Protein AF-A0A0Q1IMS5-F1 (afdb_monomer_lite)

Radius of gyration: 21.43 Å; chains: 1; bounding box: 58×24×72 Å

Structure (mmCIF, N/CA/C/O backbone):
data_AF-A0A0Q1IMS5-F1
#
_entry.id   AF-A0A0Q1IMS5-F1
#
loop_
_atom_site.group_PDB
_atom_site.id
_atom_site.type_symbol
_atom_site.label_atom_id
_atom_site.label_alt_id
_atom_site.label_comp_id
_atom_site.label_asym_id
_atom_site.label_entity_id
_atom_site.label_seq_id
_atom_site.pdbx_PDB_ins_code
_atom_site.Cartn_x
_atom_site.Cartn_y
_atom_site.Cartn_z
_atom_site.occupancy
_atom_site.B_iso_or_equiv
_atom_site.auth_seq_id
_atom_site.auth_comp_id
_atom_site.auth_asym_id
_atom_site.auth_atom_id
_atom_site.pdbx_PDB_model_num
ATOM 1 N N . MET A 1 1 ? -37.346 14.555 48.329 1.00 40.25 1 MET A N 1
ATOM 2 C CA . MET A 1 1 ? -37.707 13.920 47.044 1.00 40.25 1 MET A CA 1
ATOM 3 C C . MET A 1 1 ? -36.441 13.869 46.199 1.00 40.25 1 MET A C 1
ATOM 5 O O . MET A 1 1 ? -35.891 14.919 45.901 1.00 40.25 1 MET A O 1
ATOM 9 N N . LYS A 1 2 ? -35.877 12.675 45.985 1.00 36.56 2 LYS A N 1
ATOM 10 C CA . LYS A 1 2 ? -34.568 12.474 45.345 1.00 36.56 2 LYS A CA 1
ATOM 11 C C . LYS A 1 2 ? -34.795 12.420 43.833 1.00 36.56 2 LYS A C 1
ATOM 13 O O . LYS A 1 2 ? -35.493 11.527 43.368 1.00 36.56 2 LYS A O 1
ATOM 18 N N . ILE A 1 3 ? -34.308 13.422 43.106 1.00 45.47 3 ILE A N 1
ATOM 19 C CA . ILE A 1 3 ? -34.426 13.484 41.646 1.00 45.47 3 ILE A CA 1
ATOM 20 C C . ILE A 1 3 ? -33.353 12.550 41.092 1.00 45.47 3 ILE A C 1
ATOM 22 O O . ILE A 1 3 ? -32.158 12.821 41.211 1.00 45.47 3 ILE A O 1
ATOM 26 N N . ASN A 1 4 ? -33.787 11.400 40.588 1.00 46.88 4 ASN A N 1
ATOM 27 C CA . ASN A 1 4 ? -32.909 10.420 39.974 1.00 46.88 4 ASN A CA 1
ATOM 28 C C . ASN A 1 4 ? -32.562 10.945 38.582 1.00 46.88 4 ASN A C 1
ATOM 30 O O . ASN A 1 4 ? -33.422 11.044 37.711 1.00 46.88 4 ASN A O 1
ATOM 34 N N . ASN A 1 5 ? -31.303 11.335 38.401 1.00 52.16 5 ASN A N 1
ATOM 35 C CA . ASN A 1 5 ? -30.740 11.566 37.084 1.00 52.16 5 ASN A CA 1
ATOM 36 C C . ASN A 1 5 ? -30.631 10.201 36.409 1.00 52.16 5 ASN A C 1
ATOM 38 O O . ASN A 1 5 ? -29.618 9.514 36.566 1.00 52.16 5 ASN A O 1
ATOM 42 N N . ASP A 1 6 ? -31.682 9.809 35.691 1.00 43.00 6 ASP A N 1
ATOM 43 C CA . ASP A 1 6 ? -31.652 8.691 34.756 1.00 43.00 6 ASP A CA 1
ATOM 44 C C . ASP A 1 6 ? -30.751 9.095 33.591 1.00 43.00 6 ASP A C 1
ATOM 46 O O . ASP A 1 6 ? -31.170 9.551 32.527 1.00 43.00 6 ASP A O 1
ATOM 50 N N . LEU A 1 7 ? -29.454 8.989 33.878 1.00 43.41 7 LEU A N 1
ATOM 51 C CA . LEU A 1 7 ? -28.350 9.035 32.955 1.00 43.41 7 LEU A CA 1
ATOM 52 C C . LEU A 1 7 ? -28.701 8.059 31.839 1.00 43.41 7 LEU A C 1
ATOM 54 O O . LEU A 1 7 ? -28.613 6.840 32.010 1.00 43.41 7 LEU A O 1
ATOM 58 N N . SER A 1 8 ? -29.122 8.621 30.709 1.00 42.62 8 SER A N 1
ATOM 59 C CA . SER A 1 8 ? -29.252 7.958 29.423 1.00 42.62 8 SER A CA 1
ATOM 60 C C . SER A 1 8 ? -27.875 7.433 29.032 1.00 42.62 8 SER A C 1
ATOM 62 O O . SER A 1 8 ? -27.156 8.011 28.218 1.00 42.62 8 SER A O 1
ATOM 64 N N . THR A 1 9 ? -27.481 6.333 29.662 1.00 43.84 9 THR A N 1
ATOM 65 C CA . THR A 1 9 ? -26.375 5.487 29.261 1.00 43.84 9 THR A CA 1
ATOM 66 C C . THR A 1 9 ? -26.856 4.780 28.009 1.00 43.84 9 THR A C 1
ATOM 68 O O . THR A 1 9 ? -27.243 3.614 28.010 1.00 43.84 9 THR A O 1
ATOM 71 N N . SER A 1 10 ? -26.886 5.536 26.906 1.00 39.59 10 SER A N 1
ATOM 72 C CA . SER A 1 10 ? -26.914 4.964 25.575 1.00 39.59 10 SER A CA 1
ATOM 73 C C . SER A 1 10 ? -25.774 3.964 25.558 1.00 39.59 10 SER A C 1
ATOM 75 O O . SER A 1 10 ? -24.606 4.354 25.620 1.00 39.59 10 SER A O 1
ATOM 77 N N . SER A 1 11 ? -26.131 2.684 25.590 1.00 39.94 11 SER A N 1
ATOM 78 C CA . SER A 1 11 ? -25.214 1.571 25.463 1.00 39.94 11 SER A CA 1
ATOM 79 C C . SER A 1 11 ? -24.383 1.831 24.210 1.00 39.94 11 SER A C 1
ATOM 81 O O . SER A 1 11 ? -24.838 1.613 23.084 1.00 39.94 11 SER A O 1
ATOM 83 N N . PHE A 1 12 ? -23.186 2.394 24.395 1.00 45.81 12 PHE A N 1
ATOM 84 C CA . PHE A 1 12 ? -22.190 2.565 23.353 1.00 45.81 12 PHE A CA 1
ATOM 85 C C . PHE A 1 12 ? -21.660 1.163 23.077 1.00 45.81 12 PHE A C 1
ATOM 87 O O . PHE A 1 12 ? -20.580 0.765 23.503 1.00 45.81 12 PHE A O 1
ATOM 94 N N . LYS A 1 13 ? -22.476 0.364 22.387 1.00 48.41 13 LYS A N 1
ATOM 95 C CA . LYS A 1 13 ? -22.001 -0.828 21.704 1.00 48.41 13 LYS A CA 1
ATOM 96 C C . LYS A 1 13 ? -20.878 -0.323 20.799 1.00 48.41 13 LYS A C 1
ATOM 98 O O . LYS A 1 13 ? -21.154 0.601 20.028 1.00 48.41 13 LYS A O 1
ATOM 103 N N . PRO A 1 14 ? -19.638 -0.834 20.900 1.00 51.66 14 PRO A N 1
ATOM 104 C CA . PRO A 1 14 ? -18.557 -0.405 20.026 1.00 51.66 14 PRO A CA 1
ATOM 105 C C . PRO A 1 14 ? -18.973 -0.772 18.603 1.00 51.66 14 PRO A C 1
ATOM 107 O O . PRO A 1 14 ? -18.868 -1.920 18.176 1.00 51.66 14 PRO A O 1
ATOM 110 N N . ARG A 1 15 ? -19.582 0.185 17.899 1.00 59.62 15 ARG A N 1
ATOM 111 C CA . ARG A 1 15 ? -20.009 0.006 16.520 1.00 59.62 15 ARG A CA 1
ATOM 112 C C . ARG A 1 15 ? -18.719 -0.069 15.732 1.00 59.62 15 ARG A C 1
ATOM 114 O O . ARG A 1 15 ? -17.987 0.913 15.648 1.00 59.62 15 ARG A O 1
ATOM 121 N N . THR A 1 16 ? -18.427 -1.255 15.214 1.00 63.38 16 THR A N 1
ATOM 122 C CA . THR A 1 16 ? -17.362 -1.465 14.238 1.00 63.38 16 THR A CA 1
ATOM 123 C C . THR A 1 16 ? -17.444 -0.350 13.197 1.00 63.38 16 THR A C 1
ATOM 125 O O . THR A 1 16 ? -18.517 -0.167 12.612 1.00 63.38 16 THR A O 1
ATOM 128 N N . PRO A 1 17 ? -16.376 0.437 12.994 1.00 74.38 17 PRO A N 1
ATOM 129 C CA . PRO A 1 17 ? -16.430 1.612 12.140 1.00 74.38 17 PRO A CA 1
ATOM 130 C C . PRO A 1 17 ? -16.397 1.187 10.666 1.00 74.38 17 PRO A C 1
ATOM 132 O O . PRO A 1 17 ? -15.380 1.329 9.994 1.00 74.38 17 PRO A O 1
ATOM 135 N N . ILE A 1 18 ? -17.518 0.654 10.164 1.00 80.56 18 ILE A N 1
ATOM 136 C CA . ILE A 1 18 ? -17.684 0.148 8.789 1.00 80.56 18 ILE A CA 1
ATOM 137 C C . ILE A 1 18 ? -17.182 1.169 7.759 1.00 80.56 18 ILE A C 1
ATOM 139 O O . ILE A 1 18 ? -16.479 0.794 6.828 1.00 80.56 18 ILE A O 1
ATOM 143 N N . GLY A 1 19 ? -17.473 2.460 7.956 1.00 82.12 19 GLY A N 1
ATOM 144 C CA . GLY A 1 19 ? -17.007 3.518 7.055 1.00 82.12 19 GLY A CA 1
ATOM 145 C C . GLY A 1 19 ? -15.480 3.605 6.969 1.00 82.12 19 GLY A C 1
ATOM 146 O O . GLY A 1 19 ? -14.939 3.695 5.874 1.00 82.12 19 GLY A O 1
ATOM 147 N N . LEU A 1 20 ? -14.772 3.489 8.099 1.00 81.44 20 LEU A N 1
ATOM 148 C CA . LEU A 1 20 ? -13.304 3.481 8.107 1.00 81.44 20 LEU A CA 1
ATOM 149 C C . LEU A 1 20 ? -12.736 2.230 7.439 1.00 81.44 20 LEU A C 1
ATOM 151 O O . LEU A 1 20 ? -11.711 2.318 6.776 1.00 81.44 20 LEU A O 1
ATOM 155 N N . ILE A 1 21 ? -13.407 1.085 7.577 1.00 83.44 21 ILE A N 1
ATOM 156 C CA . ILE A 1 21 ? -13.010 -0.162 6.909 1.00 83.44 21 ILE A CA 1
ATOM 157 C C . ILE A 1 21 ? -13.129 -0.008 5.388 1.00 83.44 21 ILE A C 1
ATOM 159 O O . ILE A 1 21 ? -12.201 -0.355 4.662 1.00 83.44 21 ILE A O 1
ATOM 163 N N . ILE A 1 22 ? -14.245 0.547 4.908 1.00 85.94 22 ILE A N 1
ATOM 164 C CA . ILE A 1 22 ? -14.463 0.794 3.478 1.00 85.94 22 ILE A CA 1
ATOM 165 C C . ILE A 1 22 ? -13.425 1.791 2.954 1.00 85.94 22 ILE A C 1
ATOM 167 O O . IL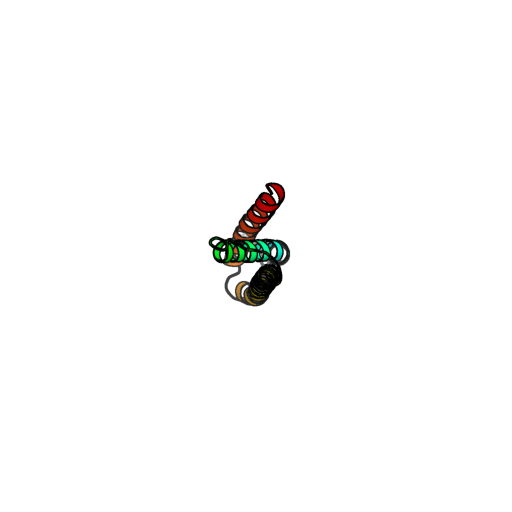E A 1 22 ? -12.763 1.500 1.961 1.00 85.94 22 ILE A O 1
ATOM 171 N N . CYS A 1 23 ? -13.215 2.920 3.640 1.00 84.88 23 CYS A N 1
ATOM 172 C CA . CYS A 1 23 ? -12.189 3.892 3.254 1.00 84.88 23 CYS A CA 1
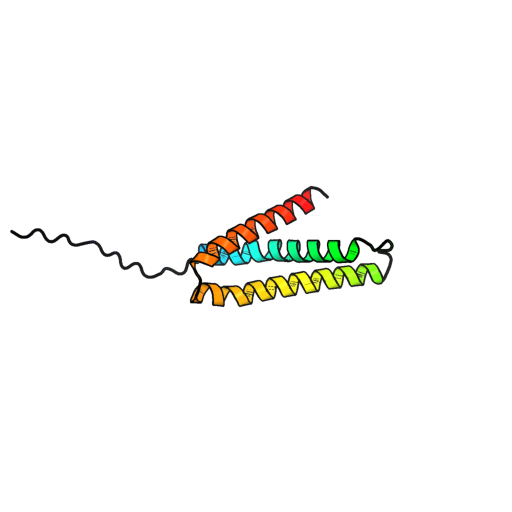ATOM 173 C C . CYS A 1 23 ? -10.789 3.272 3.235 1.00 84.88 23 CYS A C 1
ATOM 175 O O . CYS A 1 23 ? -10.030 3.522 2.307 1.00 84.88 23 CYS A O 1
ATOM 177 N N . TYR A 1 24 ? -10.454 2.435 4.218 1.00 86.62 24 TYR A N 1
ATOM 178 C CA . TYR A 1 24 ? -9.173 1.733 4.268 1.00 86.62 24 TYR A CA 1
ATOM 179 C C . TYR A 1 24 ? -8.977 0.815 3.056 1.00 86.62 24 TYR A C 1
ATOM 181 O O . TYR A 1 24 ? -7.910 0.827 2.452 1.00 86.62 24 TYR A O 1
ATOM 189 N N . LEU A 1 25 ? -10.005 0.057 2.667 1.00 85.94 25 LEU A N 1
ATOM 190 C CA . LEU A 1 25 ? -9.949 -0.844 1.512 1.00 85.94 25 LEU A CA 1
ATOM 191 C C . LEU A 1 25 ? -9.847 -0.086 0.185 1.00 85.94 25 LEU A C 1
ATOM 193 O O . LEU A 1 25 ? -9.027 -0.439 -0.662 1.00 85.94 25 LEU A O 1
ATOM 197 N N . VAL A 1 26 ? -10.665 0.958 0.020 1.00 87.88 26 VAL A N 1
ATOM 198 C CA . VAL A 1 26 ? -10.702 1.773 -1.201 1.00 87.88 26 VAL A CA 1
ATOM 199 C C . VAL A 1 26 ? -9.402 2.553 -1.372 1.00 87.88 26 VAL A C 1
ATOM 201 O O . VAL A 1 26 ? -8.878 2.594 -2.478 1.00 87.88 26 VAL A O 1
ATOM 204 N N . LEU A 1 27 ? -8.858 3.136 -0.298 1.00 87.19 27 LEU A N 1
ATOM 205 C CA . LEU A 1 27 ? -7.607 3.902 -0.340 1.00 87.19 27 LEU A CA 1
ATOM 206 C C . LEU A 1 27 ? -6.358 3.014 -0.313 1.00 87.19 27 LEU A C 1
ATOM 208 O O . LEU A 1 27 ? -5.312 3.423 -0.812 1.00 87.19 27 LEU A O 1
ATOM 212 N N . GLY A 1 28 ? -6.454 1.793 0.216 1.00 85.19 28 GLY A N 1
ATOM 213 C CA . GLY A 1 28 ? -5.350 0.834 0.224 1.00 85.19 28 GLY A CA 1
ATOM 214 C C . GLY A 1 28 ? -4.899 0.440 -1.183 1.00 85.19 28 GLY A C 1
ATOM 215 O O . GLY A 1 28 ? -3.707 0.243 -1.407 1.00 85.19 28 GLY A O 1
ATOM 216 N N . LEU A 1 29 ? -5.820 0.394 -2.154 1.00 85.88 29 LEU A N 1
ATOM 217 C CA . LEU A 1 29 ? -5.500 0.077 -3.548 1.00 85.88 29 LEU A CA 1
ATOM 218 C C . LEU A 1 29 ? -4.599 1.151 -4.206 1.00 85.88 29 LEU A C 1
ATOM 220 O O . LEU A 1 29 ? -3.469 0.814 -4.566 1.00 85.88 29 LEU A O 1
ATOM 224 N N . PRO A 1 30 ? -4.996 2.436 -4.317 1.00 84.69 30 PRO A N 1
ATOM 225 C CA . PRO A 1 30 ? -4.134 3.476 -4.879 1.00 84.69 30 PRO A CA 1
ATOM 226 C C . PRO A 1 30 ? -2.867 3.704 -4.045 1.00 84.69 30 PRO A C 1
ATOM 228 O O . PRO A 1 30 ? -1.812 3.967 -4.616 1.00 84.69 30 PRO A O 1
ATOM 231 N N . ALA A 1 31 ? -2.918 3.534 -2.718 1.00 87.25 31 ALA A N 1
ATOM 232 C CA . ALA A 1 31 ? -1.717 3.595 -1.885 1.00 87.25 31 ALA A CA 1
ATOM 233 C C . ALA A 1 31 ? -0.706 2.487 -2.242 1.00 87.25 31 ALA A C 1
ATOM 235 O O . ALA A 1 31 ? 0.486 2.761 -2.356 1.00 87.25 31 ALA A O 1
ATOM 236 N N . SER A 1 32 ? -1.164 1.250 -2.471 1.00 87.62 32 SER A N 1
ATOM 237 C CA . SER A 1 32 ? -0.299 0.120 -2.855 1.00 87.62 32 SER A CA 1
ATOM 238 C C . SER A 1 32 ? 0.338 0.293 -4.240 1.00 87.62 32 SER A C 1
ATOM 240 O O . SER A 1 32 ? 1.507 -0.042 -4.445 1.00 87.62 32 SER A O 1
ATOM 242 N N . LEU A 1 33 ? -0.398 0.889 -5.183 1.00 86.62 33 LEU A N 1
ATOM 243 C CA . LEU A 1 33 ? 0.126 1.268 -6.496 1.00 86.62 33 LEU A CA 1
ATOM 244 C C . LEU A 1 33 ? 1.176 2.376 -6.371 1.00 86.62 33 LEU A C 1
ATOM 246 O O . LEU A 1 33 ? 2.238 2.276 -6.981 1.00 86.62 33 LEU A O 1
ATOM 250 N N . GLY A 1 34 ? 0.930 3.378 -5.522 1.00 85.69 34 GLY A N 1
ATOM 251 C CA . GLY A 1 34 ? 1.899 4.433 -5.227 1.00 85.69 34 GLY A CA 1
ATOM 252 C C . GLY A 1 34 ? 3.203 3.885 -4.643 1.00 85.69 34 GLY A C 1
ATOM 253 O O . GLY A 1 34 ? 4.284 4.236 -5.108 1.00 85.69 34 GLY A O 1
ATOM 254 N N . ILE A 1 35 ? 3.117 2.965 -3.676 1.00 84.38 35 ILE A N 1
ATOM 255 C CA . ILE A 1 35 ? 4.296 2.320 -3.073 1.00 84.38 35 ILE A CA 1
ATOM 256 C C . ILE A 1 35 ? 5.056 1.492 -4.110 1.00 84.38 35 ILE A C 1
ATOM 258 O O . ILE A 1 35 ? 6.276 1.616 -4.216 1.00 84.38 35 ILE A O 1
ATOM 262 N N . GLY A 1 36 ? 4.349 0.676 -4.897 1.00 84.62 36 GLY A N 1
ATOM 263 C CA . GLY A 1 36 ? 4.974 -0.095 -5.970 1.00 84.62 36 GLY A CA 1
ATOM 264 C C . GLY A 1 36 ? 5.661 0.796 -7.001 1.00 84.62 36 GLY A C 1
ATOM 265 O O . GLY A 1 36 ? 6.768 0.481 -7.424 1.00 84.62 36 GLY A O 1
ATOM 266 N N . SER A 1 37 ? 5.055 1.936 -7.343 1.00 82.38 37 SER A N 1
ATOM 267 C CA . SER A 1 37 ? 5.596 2.907 -8.301 1.00 82.38 37 SER A CA 1
ATOM 268 C C . SER A 1 37 ? 6.870 3.557 -7.773 1.00 82.38 37 SER A C 1
ATOM 270 O O . SER A 1 37 ? 7.869 3.610 -8.483 1.00 82.38 37 SER A O 1
ATOM 272 N N . LEU A 1 38 ? 6.876 3.979 -6.505 1.00 84.19 38 LEU A N 1
ATOM 273 C CA . LEU A 1 38 ? 8.064 4.545 -5.862 1.00 84.19 38 LEU A CA 1
ATOM 274 C C . LEU A 1 38 ? 9.214 3.537 -5.802 1.00 84.19 38 LEU A C 1
ATOM 276 O O . LEU A 1 38 ? 10.354 3.881 -6.107 1.00 84.19 38 LEU A O 1
ATOM 280 N N . ILE A 1 39 ? 8.919 2.287 -5.437 1.00 83.69 39 ILE A N 1
ATOM 281 C CA . ILE A 1 39 ? 9.918 1.214 -5.391 1.00 83.69 39 ILE A CA 1
ATOM 282 C C . ILE A 1 39 ? 10.444 0.911 -6.795 1.00 83.69 39 ILE A C 1
ATOM 284 O O . ILE A 1 39 ? 11.654 0.785 -6.970 1.00 83.69 39 ILE A O 1
ATOM 288 N N . ALA A 1 40 ? 9.561 0.835 -7.793 1.00 83.19 40 ALA A N 1
ATOM 289 C CA . ALA A 1 40 ? 9.960 0.656 -9.181 1.00 83.19 40 ALA A CA 1
ATOM 290 C C . ALA A 1 40 ? 10.894 1.791 -9.616 1.00 83.19 40 ALA A C 1
ATOM 292 O O . ALA A 1 40 ? 12.011 1.499 -10.022 1.00 83.19 40 ALA A O 1
ATOM 293 N N . GLN A 1 41 ? 10.507 3.055 -9.405 1.00 80.12 41 GLN A N 1
ATOM 294 C CA . GLN A 1 41 ? 11.327 4.230 -9.718 1.00 80.12 41 GLN A CA 1
ATOM 295 C C . GLN A 1 41 ? 12.710 4.176 -9.062 1.00 80.12 41 GLN A C 1
ATOM 297 O O . GLN A 1 41 ? 13.708 4.374 -9.751 1.00 80.12 41 GLN A O 1
ATOM 302 N N . LEU A 1 42 ? 12.781 3.856 -7.764 1.00 82.94 42 LEU A N 1
ATOM 303 C CA . LEU A 1 42 ? 14.041 3.708 -7.025 1.00 82.94 42 LEU A CA 1
ATOM 304 C C . LEU A 1 42 ? 14.957 2.649 -7.644 1.00 82.94 42 LEU A C 1
ATOM 306 O O . LEU A 1 42 ? 16.160 2.869 -7.767 1.00 82.94 42 LEU A O 1
ATOM 310 N N . LEU A 1 43 ? 14.395 1.510 -8.046 1.00 81.19 43 LEU A N 1
ATOM 311 C CA . LEU A 1 43 ? 15.157 0.422 -8.656 1.00 81.19 43 LEU A CA 1
ATOM 312 C C . LEU A 1 43 ? 15.577 0.748 -10.097 1.00 81.19 43 LEU A C 1
ATOM 314 O O . LEU A 1 43 ? 16.643 0.327 -10.544 1.00 81.19 43 LEU A O 1
ATOM 318 N N . THR A 1 44 ? 14.762 1.522 -10.812 1.00 78.69 44 THR A N 1
ATOM 319 C CA . THR A 1 44 ? 14.986 1.903 -12.211 1.00 78.69 44 THR A CA 1
ATOM 320 C C . THR A 1 44 ? 15.815 3.171 -12.398 1.00 78.69 44 THR A C 1
ATOM 322 O O . THR A 1 44 ? 16.243 3.444 -13.515 1.00 78.69 44 THR A O 1
ATOM 325 N N . PHE A 1 45 ? 16.076 3.933 -11.331 1.00 78.88 45 PHE A N 1
ATOM 326 C CA . PHE A 1 45 ? 16.686 5.268 -11.394 1.00 78.88 45 PHE A CA 1
ATOM 327 C C . PHE A 1 45 ? 18.045 5.301 -12.110 1.00 78.88 45 PHE A C 1
ATOM 329 O O . PHE A 1 45 ? 18.380 6.285 -12.760 1.00 78.88 45 PHE A O 1
ATOM 336 N N . ASN A 1 46 ? 18.825 4.220 -12.010 1.00 77.25 46 ASN A N 1
ATOM 337 C CA . ASN A 1 46 ? 20.166 4.124 -12.594 1.00 77.25 46 ASN A CA 1
ATOM 338 C C . ASN A 1 46 ? 20.227 3.237 -13.852 1.00 77.25 46 ASN A C 1
ATOM 340 O O . ASN A 1 46 ? 21.305 2.810 -14.266 1.00 77.25 46 ASN A O 1
ATOM 344 N N . ILE A 1 47 ? 19.077 2.895 -14.435 1.00 76.88 47 ILE A N 1
ATOM 345 C CA . ILE A 1 47 ? 18.993 2.003 -15.592 1.00 76.88 47 ILE A CA 1
ATOM 346 C C . ILE A 1 47 ? 18.772 2.849 -16.840 1.00 76.88 47 ILE A C 1
ATOM 348 O O . ILE A 1 47 ? 17.769 3.539 -16.969 1.00 76.88 47 ILE A O 1
ATOM 352 N N . SER A 1 48 ? 19.718 2.786 -17.773 1.00 70.81 48 SER A N 1
ATOM 353 C CA . SER A 1 48 ? 19.687 3.570 -19.011 1.00 70.81 48 SER A CA 1
ATOM 354 C C . SER A 1 48 ? 18.953 2.887 -20.170 1.00 70.81 48 SER A C 1
ATOM 356 O O . SER A 1 48 ? 18.659 3.547 -21.159 1.00 70.81 48 SER A O 1
ATOM 358 N N . ASN A 1 49 ? 18.639 1.588 -20.063 1.00 70.62 49 ASN A N 1
ATOM 359 C CA . ASN A 1 49 ? 18.028 0.802 -21.140 1.00 70.62 49 ASN A CA 1
ATOM 360 C C . ASN A 1 49 ? 16.786 0.040 -20.649 1.00 70.62 49 ASN A C 1
ATOM 362 O O . ASN A 1 49 ? 16.897 -1.020 -20.028 1.00 70.62 49 ASN A O 1
ATOM 366 N N . PHE A 1 50 ? 15.605 0.567 -20.981 1.00 69.69 50 PHE A N 1
ATOM 367 C CA . PHE A 1 50 ? 14.297 -0.078 -20.781 1.00 69.69 50 PHE A CA 1
ATOM 368 C C . PHE A 1 50 ? 13.798 -0.801 -22.039 1.00 69.69 50 PHE A C 1
ATOM 370 O O . PHE A 1 50 ? 12.596 -0.933 -22.255 1.00 69.69 50 PHE A O 1
ATOM 377 N N . GLU A 1 51 ? 14.707 -1.260 -22.897 1.00 77.75 51 GLU A N 1
ATOM 378 C CA . GLU A 1 51 ? 14.342 -1.898 -24.159 1.00 77.75 51 GLU A CA 1
ATOM 379 C C . GLU A 1 51 ? 14.214 -3.422 -24.033 1.00 77.75 51 GLU A C 1
ATOM 381 O O . GLU A 1 51 ? 15.006 -4.104 -23.379 1.00 77.75 51 GLU A O 1
ATOM 386 N N . GLY A 1 52 ? 13.204 -3.977 -24.704 1.00 75.25 52 GLY A N 1
ATOM 387 C CA . GLY A 1 52 ? 13.001 -5.421 -24.797 1.00 75.25 52 GLY A CA 1
ATOM 388 C C . GLY A 1 52 ? 12.659 -6.085 -23.459 1.00 75.25 52 GLY A C 1
ATOM 389 O O . GLY A 1 52 ? 11.925 -5.544 -22.634 1.00 75.25 52 GLY A O 1
ATOM 390 N N . GLY A 1 53 ? 13.156 -7.308 -23.251 1.00 75.56 53 GLY A N 1
ATOM 391 C CA . GLY A 1 53 ? 12.786 -8.155 -22.110 1.00 75.56 53 GLY A CA 1
ATOM 392 C C . GLY A 1 53 ? 13.107 -7.570 -20.727 1.00 75.56 53 GLY A C 1
ATOM 393 O O . GLY A 1 53 ? 12.424 -7.910 -19.761 1.00 75.56 53 GLY A O 1
ATOM 394 N N . SER A 1 54 ? 14.093 -6.669 -20.617 1.00 73.62 54 SER A N 1
ATOM 395 C CA . SER A 1 54 ? 14.446 -6.036 -19.338 1.00 73.62 54 SER A CA 1
ATOM 396 C C . SER A 1 54 ? 13.351 -5.080 -18.860 1.00 73.62 54 SER A C 1
ATOM 398 O O . SER A 1 54 ? 13.003 -5.099 -17.681 1.00 73.62 54 SER A O 1
ATOM 400 N N . GLY A 1 55 ? 12.743 -4.309 -19.769 1.00 77.69 55 GLY A N 1
ATOM 401 C CA . GLY A 1 55 ? 11.634 -3.409 -19.449 1.00 77.69 55 GLY A CA 1
ATOM 402 C C . GLY A 1 55 ? 10.411 -4.167 -18.934 1.00 77.69 55 GLY A C 1
ATOM 403 O O . GLY A 1 55 ? 9.829 -3.798 -17.913 1.00 77.69 55 GLY A O 1
ATOM 404 N N . TYR A 1 56 ? 10.079 -5.299 -19.565 1.00 78.94 56 TYR A N 1
ATOM 405 C CA . TYR A 1 56 ? 8.992 -6.163 -19.100 1.00 78.94 56 TYR A CA 1
ATOM 406 C C . TYR A 1 56 ? 9.262 -6.748 -17.710 1.00 78.94 56 TYR A C 1
ATOM 408 O O . TYR A 1 56 ? 8.345 -6.799 -16.892 1.00 78.94 56 TYR A O 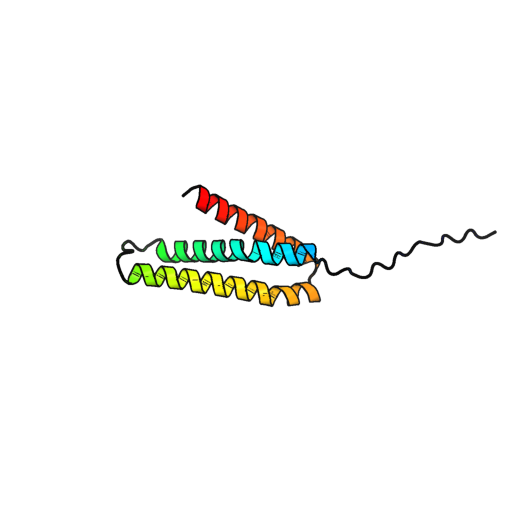1
ATOM 416 N N . ALA A 1 57 ? 10.502 -7.139 -17.399 1.00 82.69 57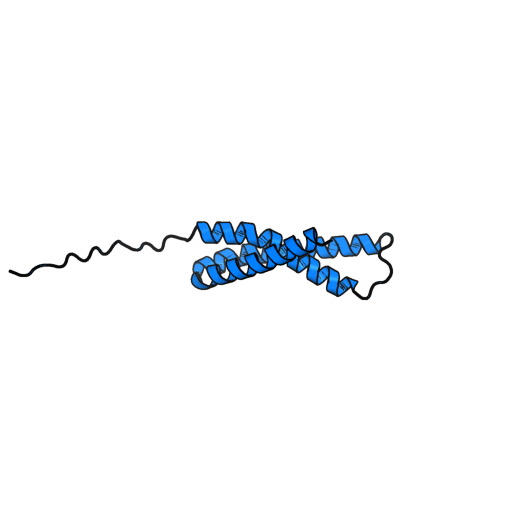 ALA A N 1
ATOM 417 C CA . ALA A 1 57 ? 10.855 -7.642 -16.070 1.00 82.69 57 ALA A CA 1
ATOM 418 C C . ALA A 1 57 ? 10.601 -6.602 -14.960 1.00 82.69 57 ALA A C 1
ATOM 420 O O . ALA A 1 57 ? 10.091 -6.951 -13.895 1.00 82.69 57 ALA A O 1
ATOM 421 N N . TRP A 1 58 ? 10.869 -5.319 -15.220 1.00 80.81 58 TRP A N 1
ATOM 422 C CA . TRP A 1 58 ? 10.592 -4.239 -14.267 1.00 80.81 58 TRP A CA 1
ATOM 423 C C . TRP A 1 58 ? 9.100 -4.003 -14.037 1.00 80.81 58 TRP A C 1
ATOM 425 O O . TRP A 1 58 ? 8.677 -3.786 -12.900 1.00 80.81 58 TRP A O 1
ATOM 435 N N . ILE A 1 59 ? 8.287 -4.131 -15.086 1.00 81.75 59 ILE 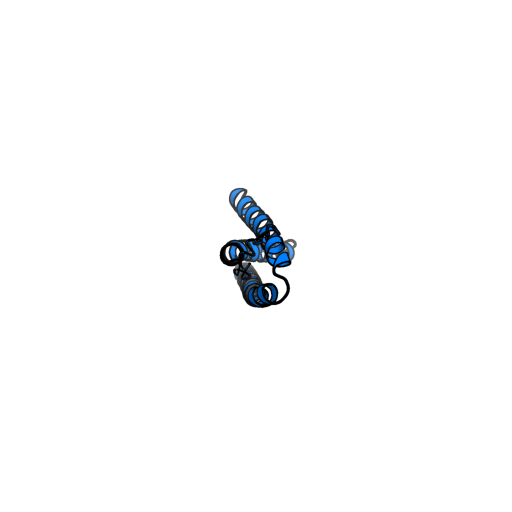A N 1
ATOM 436 C CA . ILE A 1 59 ? 6.824 -4.078 -14.975 1.00 81.75 59 ILE A CA 1
ATOM 437 C C . ILE A 1 59 ? 6.308 -5.231 -14.101 1.00 81.75 59 ILE A C 1
ATOM 439 O O . ILE A 1 59 ? 5.450 -5.022 -13.243 1.00 81.75 59 ILE A O 1
ATOM 443 N N . TRP A 1 60 ? 6.864 -6.437 -14.247 1.00 84.12 60 TRP A N 1
ATOM 444 C CA . TRP A 1 60 ? 6.518 -7.571 -13.382 1.00 84.12 60 TRP A CA 1
ATOM 445 C C . TRP A 1 60 ? 6.874 -7.323 -11.916 1.00 84.12 60 TRP A C 1
ATOM 447 O O . TRP A 1 60 ? 6.069 -7.624 -11.034 1.00 84.12 60 TRP A O 1
ATOM 457 N N . ILE A 1 61 ? 8.041 -6.733 -11.645 1.00 84.12 61 ILE A N 1
ATOM 458 C CA . ILE A 1 61 ? 8.445 -6.360 -10.284 1.00 84.12 61 ILE A CA 1
ATOM 459 C C . ILE A 1 61 ? 7.447 -5.362 -9.688 1.00 84.12 61 ILE A C 1
ATOM 461 O O . ILE A 1 61 ? 6.990 -5.568 -8.565 1.00 84.12 61 ILE A O 1
ATOM 465 N N . PHE A 1 62 ? 7.040 -4.338 -10.445 1.00 84.31 62 PHE A N 1
ATOM 466 C CA . PHE A 1 62 ? 6.007 -3.392 -10.015 1.00 84.31 62 PHE A CA 1
ATOM 467 C C . PHE A 1 62 ? 4.693 -4.103 -9.648 1.00 84.31 62 PHE A C 1
ATOM 469 O O . PHE A 1 62 ? 4.179 -3.915 -8.544 1.00 84.31 62 PHE A O 1
ATOM 476 N N . ILE A 1 63 ? 4.187 -4.975 -10.529 1.00 86.31 63 ILE A N 1
ATOM 477 C CA . ILE A 1 63 ? 2.935 -5.717 -10.306 1.00 86.31 63 ILE A CA 1
ATOM 478 C C . ILE A 1 63 ? 3.018 -6.564 -9.031 1.00 86.31 63 ILE A C 1
ATOM 480 O O . ILE A 1 63 ? 2.083 -6.560 -8.225 1.00 86.31 63 ILE A O 1
ATOM 484 N N . ILE A 1 64 ? 4.132 -7.272 -8.824 1.00 88.69 64 ILE A N 1
ATOM 485 C CA . ILE A 1 64 ? 4.336 -8.120 -7.645 1.00 88.69 64 ILE A CA 1
ATOM 486 C C . ILE A 1 64 ? 4.390 -7.263 -6.380 1.00 88.69 64 ILE A C 1
ATOM 488 O O . ILE A 1 64 ? 3.683 -7.557 -5.419 1.00 88.69 64 ILE A O 1
ATOM 492 N N . VAL A 1 65 ? 5.180 -6.187 -6.373 1.00 87.25 65 VAL A N 1
ATOM 493 C CA . VAL A 1 65 ? 5.343 -5.323 -5.196 1.00 87.25 65 VAL A CA 1
ATOM 494 C C . VAL A 1 65 ? 4.020 -4.664 -4.809 1.00 87.25 65 VAL A C 1
ATOM 496 O O . VAL A 1 65 ? 3.649 -4.711 -3.633 1.00 87.25 65 VAL A O 1
ATOM 499 N N . SER A 1 66 ? 3.273 -4.114 -5.771 1.00 86.75 66 SER A N 1
ATOM 500 C CA . SER A 1 66 ? 1.941 -3.545 -5.524 1.00 86.75 66 SER A CA 1
ATOM 501 C C . SER A 1 66 ? 0.949 -4.594 -5.020 1.00 86.75 66 SER A C 1
ATOM 503 O O . SER A 1 66 ? 0.228 -4.353 -4.052 1.00 86.75 66 SER A O 1
ATOM 505 N N . SER A 1 67 ? 0.947 -5.792 -5.610 1.00 86.81 67 SER A N 1
ATOM 506 C CA . SER A 1 67 ? 0.055 -6.876 -5.176 1.00 86.81 67 SER A CA 1
ATOM 507 C C . SER A 1 67 ? 0.374 -7.347 -3.755 1.00 86.81 67 SER A C 1
ATOM 509 O O . SER A 1 67 ? -0.531 -7.518 -2.939 1.00 86.81 67 SER A O 1
ATOM 511 N N . VAL A 1 68 ? 1.658 -7.521 -3.426 1.00 89.88 68 VAL A N 1
ATOM 512 C CA . VAL A 1 68 ? 2.110 -7.948 -2.093 1.00 89.88 68 VAL A CA 1
ATOM 513 C C . VAL A 1 68 ? 1.809 -6.880 -1.042 1.00 89.88 68 VAL A C 1
ATOM 515 O O . VAL A 1 68 ? 1.351 -7.216 0.051 1.00 89.88 68 VAL A O 1
ATOM 518 N N . THR A 1 69 ? 2.001 -5.595 -1.355 1.00 88.00 69 THR A N 1
ATOM 519 C CA . THR A 1 69 ? 1.654 -4.504 -0.425 1.00 88.00 69 THR A CA 1
ATOM 520 C C . THR A 1 69 ? 0.150 -4.400 -0.191 1.00 88.00 69 THR A C 1
ATOM 522 O O . THR A 1 69 ? -0.268 -4.210 0.954 1.00 88.00 69 THR A O 1
ATOM 525 N N . TYR A 1 70 ? -0.677 -4.604 -1.219 1.00 88.25 70 TYR A N 1
ATOM 526 C CA . TYR A 1 70 ? -2.129 -4.670 -1.045 1.00 88.25 70 TYR A CA 1
ATOM 527 C C . TYR A 1 70 ? -2.564 -5.891 -0.216 1.00 88.25 70 TYR A C 1
ATOM 529 O O . TYR A 1 70 ? -3.382 -5.768 0.695 1.00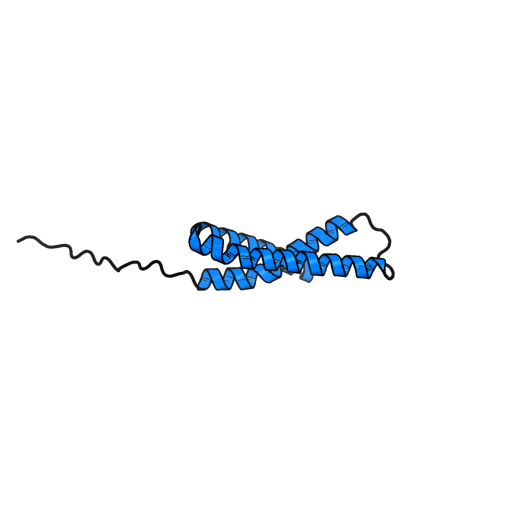 88.25 70 TYR A O 1
ATOM 537 N N . LEU A 1 71 ? -1.969 -7.065 -0.448 1.00 89.19 71 LEU A N 1
ATOM 538 C CA . LEU A 1 71 ? -2.213 -8.259 0.370 1.00 89.19 71 LEU A CA 1
ATOM 539 C C . LEU A 1 71 ? -1.836 -8.040 1.839 1.00 89.19 71 LEU A C 1
ATOM 541 O O . LEU A 1 71 ? -2.612 -8.381 2.733 1.00 89.19 71 LEU A O 1
ATOM 545 N N . ALA A 1 72 ? -0.679 -7.428 2.101 1.00 87.38 72 ALA A N 1
ATOM 546 C CA . ALA A 1 72 ? -0.269 -7.068 3.454 1.00 87.38 72 ALA A CA 1
ATOM 547 C C . ALA A 1 72 ? -1.299 -6.136 4.110 1.00 87.38 72 ALA A C 1
ATOM 549 O O . ALA A 1 72 ? -1.690 -6.356 5.255 1.00 87.38 72 ALA A O 1
ATOM 550 N N . CYS A 1 73 ? -1.803 -5.151 3.364 1.00 87.06 73 CYS A N 1
ATOM 551 C CA . CYS A 1 73 ? -2.852 -4.237 3.801 1.00 87.06 73 CYS A CA 1
ATOM 552 C C . CYS A 1 73 ? -4.144 -4.980 4.207 1.00 87.06 73 CYS A C 1
ATOM 554 O O . CYS A 1 73 ? -4.688 -4.735 5.287 1.00 87.06 73 CYS A O 1
ATOM 556 N N . LEU A 1 74 ? -4.582 -5.968 3.420 1.00 87.06 74 LEU A N 1
ATOM 557 C CA . LEU A 1 74 ? -5.744 -6.806 3.748 1.00 87.06 74 LEU A CA 1
ATOM 558 C C . LEU A 1 74 ? -5.541 -7.659 5.009 1.00 87.06 74 LEU A C 1
ATOM 560 O O . LEU A 1 74 ? -6.473 -7.804 5.799 1.00 87.06 74 LEU A O 1
ATOM 564 N N . ILE A 1 75 ? -4.342 -8.209 5.223 1.00 88.12 75 ILE A N 1
ATOM 565 C CA . ILE A 1 75 ? -4.019 -9.030 6.407 1.00 88.12 75 ILE A CA 1
ATOM 566 C C . ILE A 1 75 ? -3.903 -8.164 7.669 1.00 88.12 75 ILE A C 1
ATOM 568 O O . ILE A 1 75 ? -4.285 -8.580 8.764 1.00 88.12 75 ILE A O 1
ATOM 572 N N . ILE A 1 76 ? -3.393 -6.943 7.525 1.00 86.44 76 ILE A N 1
ATOM 573 C CA . ILE A 1 76 ? -3.203 -5.980 8.613 1.00 86.44 76 ILE A CA 1
ATOM 574 C C . ILE A 1 76 ? -4.549 -5.432 9.116 1.00 86.44 76 ILE A C 1
ATOM 576 O O . ILE A 1 76 ? -4.713 -5.197 10.316 1.00 86.44 76 ILE A O 1
ATOM 580 N N . LEU A 1 77 ? -5.545 -5.300 8.238 1.00 85.00 77 LEU A N 1
ATOM 581 C CA . LEU A 1 77 ? -6.887 -4.813 8.567 1.00 85.00 77 LEU A CA 1
ATOM 582 C C . LEU A 1 77 ? -7.566 -5.540 9.756 1.00 85.00 77 LEU A C 1
ATOM 584 O O . LEU A 1 77 ? -7.938 -4.862 10.721 1.00 85.00 77 LEU A O 1
ATOM 588 N N . PRO A 1 78 ? -7.721 -6.883 9.776 1.00 82.19 78 PRO A N 1
ATOM 589 C CA . PRO A 1 78 ? -8.322 -7.589 10.911 1.00 82.19 78 PRO A CA 1
ATOM 590 C C . PRO A 1 78 ? -7.493 -7.474 12.199 1.00 82.19 78 PRO A C 1
ATOM 592 O O . PRO A 1 78 ? -8.057 -7.520 13.294 1.00 82.19 78 PRO A O 1
ATOM 595 N N . ILE A 1 79 ? -6.172 -7.298 12.094 1.00 83.38 79 ILE A N 1
ATOM 596 C CA . ILE A 1 79 ? -5.281 -7.100 13.247 1.00 83.38 79 ILE A CA 1
ATOM 597 C C . ILE A 1 79 ? -5.531 -5.718 13.869 1.00 83.38 79 ILE A C 1
ATOM 599 O O . ILE A 1 79 ? -5.694 -5.611 15.089 1.00 83.38 79 ILE A O 1
ATOM 603 N N . LEU A 1 80 ? -5.639 -4.670 13.043 1.00 81.44 80 LEU A N 1
ATOM 604 C CA . LEU A 1 80 ? -5.977 -3.321 13.506 1.00 81.44 80 LEU A CA 1
ATOM 605 C C . LEU A 1 80 ? -7.372 -3.250 14.118 1.00 81.44 80 LEU A C 1
ATOM 607 O O . LEU A 1 80 ? -7.539 -2.641 15.173 1.00 81.44 80 LEU A O 1
ATOM 611 N N . LEU A 1 81 ? -8.356 -3.907 13.505 1.00 80.06 81 LEU A N 1
ATOM 612 C CA . LEU A 1 81 ? -9.726 -3.956 14.021 1.00 80.06 81 LEU A CA 1
ATOM 613 C C . LEU A 1 81 ? -9.810 -4.600 15.410 1.00 80.06 81 LEU A C 1
ATOM 615 O O . LEU A 1 81 ? -10.618 -4.166 16.227 1.00 80.06 81 LEU A O 1
ATOM 619 N N . LYS A 1 82 ? -8.974 -5.607 15.693 1.00 74.69 82 LYS A N 1
ATOM 620 C CA . LYS A 1 82 ? -8.969 -6.303 16.988 1.00 74.69 82 LYS A CA 1
ATOM 621 C C . LYS A 1 82 ? -8.249 -5.541 18.099 1.00 74.69 82 LYS A C 1
ATOM 623 O O . LYS A 1 82 ? -8.653 -5.662 19.250 1.00 74.69 82 LYS A O 1
ATOM 628 N N . LYS A 1 83 ? -7.164 -4.823 17.786 1.00 72.94 83 LYS A N 1
ATOM 629 C CA . LYS A 1 83 ? -6.225 -4.333 18.813 1.00 72.94 83 LYS A CA 1
ATOM 630 C C . LYS A 1 83 ? -5.940 -2.829 18.765 1.00 72.94 83 LYS A C 1
ATOM 632 O O . LYS A 1 83 ? -5.566 -2.267 19.788 1.00 72.94 83 LYS A O 1
ATOM 637 N N . TYR A 1 84 ? -6.145 -2.165 17.625 1.00 75.00 84 TYR A N 1
ATOM 638 C CA . TYR A 1 84 ? -5.709 -0.781 17.396 1.00 75.00 84 TYR A CA 1
ATOM 639 C C . TYR A 1 84 ? -6.710 0.023 16.550 1.00 75.00 84 TYR A C 1
ATOM 641 O O . TYR A 1 84 ? -6.359 0.594 15.519 1.00 75.00 84 TYR A O 1
ATOM 649 N N . VAL A 1 85 ? -7.967 0.113 16.998 1.00 70.31 85 VAL A N 1
ATOM 650 C CA . VAL A 1 85 ? -9.032 0.836 16.270 1.00 70.31 85 VAL A CA 1
ATOM 651 C C . VAL A 1 85 ? -8.681 2.315 16.036 1.00 70.31 85 VAL A C 1
ATOM 653 O O . VAL A 1 85 ? -9.001 2.858 14.983 1.00 70.31 85 VAL A O 1
ATOM 656 N N . GLN A 1 86 ? -7.960 2.959 16.961 1.00 74.06 86 GLN A N 1
ATOM 657 C CA . GLN A 1 86 ? -7.483 4.339 16.786 1.00 74.06 86 GLN A CA 1
ATOM 658 C C . GLN A 1 86 ? -6.440 4.472 15.664 1.00 74.06 86 GLN A C 1
ATOM 660 O O . GLN A 1 86 ? -6.459 5.453 14.925 1.00 74.06 86 GLN A O 1
ATOM 665 N N . ALA A 1 87 ? -5.578 3.466 15.475 1.00 78.62 87 ALA A N 1
ATOM 666 C CA . ALA A 1 87 ? -4.571 3.476 14.411 1.00 78.62 87 ALA A CA 1
ATOM 667 C C . ALA A 1 87 ? -5.187 3.310 13.012 1.00 78.62 87 ALA A C 1
ATOM 669 O O . ALA A 1 87 ? -4.567 3.693 12.020 1.00 78.62 87 ALA A O 1
ATOM 670 N N . LEU A 1 88 ? -6.416 2.784 12.922 1.00 79.44 88 LEU A N 1
ATOM 671 C CA . LEU A 1 88 ? -7.122 2.616 11.652 1.00 79.44 88 LEU A CA 1
ATOM 672 C C . LEU A 1 88 ? -7.391 3.973 10.996 1.00 79.44 88 LEU A C 1
ATOM 674 O O . LEU A 1 88 ? -7.160 4.129 9.802 1.00 79.44 88 LEU A O 1
ATOM 678 N N . SER A 1 89 ? -7.808 4.969 11.783 1.00 80.00 89 SER A N 1
ATOM 679 C CA . SER A 1 89 ? -8.029 6.327 11.278 1.00 80.00 89 SER A CA 1
ATOM 680 C C . SER A 1 89 ? -6.731 6.952 10.764 1.00 80.00 89 SER A C 1
ATOM 682 O O . SER A 1 89 ? -6.726 7.569 9.703 1.00 80.00 89 SER A O 1
ATOM 684 N N . THR A 1 90 ? -5.621 6.762 11.480 1.00 84.38 90 THR A N 1
ATOM 685 C CA . THR A 1 90 ? -4.308 7.270 11.063 1.00 84.38 90 THR A CA 1
ATOM 686 C C . THR A 1 90 ? -3.852 6.630 9.754 1.00 84.38 90 THR A C 1
ATOM 688 O O . THR A 1 90 ? -3.409 7.336 8.852 1.00 84.38 90 THR A O 1
ATOM 691 N N . LEU A 1 91 ? -4.009 5.310 9.605 1.00 84.06 91 LEU A N 1
ATOM 692 C CA . LEU A 1 91 ? -3.658 4.624 8.359 1.00 84.06 91 LEU A CA 1
ATOM 693 C C . LEU A 1 91 ? -4.523 5.064 7.179 1.00 84.06 91 LEU A C 1
ATOM 695 O O . LEU A 1 91 ? -3.995 5.230 6.086 1.00 84.06 91 LEU A O 1
ATOM 699 N N . VAL A 1 92 ? -5.820 5.295 7.390 1.00 86.00 92 VAL A N 1
ATOM 700 C CA . VAL A 1 92 ? -6.712 5.831 6.350 1.00 86.00 92 VAL A CA 1
ATOM 701 C C . VAL A 1 92 ? -6.225 7.198 5.864 1.00 86.00 92 VAL A C 1
ATOM 703 O O . VAL A 1 92 ? -6.203 7.434 4.659 1.00 86.00 92 VAL A O 1
ATOM 706 N N . VAL A 1 93 ? -5.780 8.077 6.769 1.00 86.75 93 VAL A N 1
ATOM 707 C CA . VAL A 1 93 ? -5.202 9.380 6.394 1.00 86.75 93 VAL A CA 1
ATOM 708 C C . VAL A 1 93 ? -3.904 9.200 5.609 1.00 86.75 93 VAL A C 1
ATOM 710 O O . VAL A 1 93 ? -3.742 9.820 4.561 1.00 86.75 93 VAL A O 1
ATOM 713 N N . ILE A 1 94 ? -3.007 8.322 6.068 1.00 87.19 94 ILE A N 1
ATOM 714 C CA . ILE A 1 94 ? -1.746 8.031 5.371 1.00 87.19 94 ILE A CA 1
ATOM 715 C C . ILE A 1 94 ? -2.026 7.503 3.961 1.00 87.19 94 ILE A C 1
ATOM 717 O O . ILE A 1 94 ? -1.464 8.019 3.000 1.00 87.19 94 ILE A O 1
ATOM 721 N N . PHE A 1 95 ? -2.926 6.528 3.812 1.00 87.69 95 PHE A N 1
ATOM 722 C CA . PHE A 1 95 ? -3.322 6.006 2.503 1.00 87.69 95 PHE A CA 1
ATOM 723 C C . PHE A 1 95 ? -4.015 7.051 1.639 1.00 87.69 95 PHE A C 1
ATOM 725 O O . PHE A 1 95 ? -3.800 7.064 0.433 1.00 87.69 95 PHE A O 1
ATOM 732 N N . GLY A 1 96 ? -4.800 7.946 2.237 1.00 85.69 96 GLY A N 1
ATOM 733 C CA . GLY A 1 96 ? -5.394 9.081 1.540 1.00 85.69 96 GLY A CA 1
ATOM 734 C C . GLY A 1 96 ? -4.334 9.998 0.935 1.00 85.69 96 GLY A C 1
ATOM 735 O O . GLY A 1 96 ? -4.390 10.283 -0.258 1.00 85.69 96 GLY A O 1
ATOM 736 N N . ILE A 1 97 ? -3.335 10.404 1.724 1.00 88.62 97 ILE A N 1
ATOM 737 C CA . ILE A 1 97 ? -2.220 11.243 1.255 1.00 88.62 97 ILE A CA 1
ATOM 738 C C . ILE A 1 97 ? -1.420 10.512 0.174 1.00 88.62 97 ILE A C 1
ATOM 740 O O . ILE A 1 97 ? -1.123 11.092 -0.867 1.00 88.62 97 ILE A O 1
ATOM 744 N N . LEU A 1 98 ? -1.103 9.235 0.393 1.00 85.06 98 LEU A N 1
ATOM 745 C CA . LEU A 1 98 ? -0.312 8.437 -0.544 1.00 85.06 98 LEU A CA 1
ATOM 746 C C . LEU A 1 98 ? -1.057 8.186 -1.862 1.00 85.06 98 LEU A C 1
ATOM 748 O O . LEU A 1 98 ? -0.465 8.259 -2.936 1.00 85.06 98 LEU A O 1
ATOM 752 N N . GLY A 1 99 ? -2.365 7.937 -1.787 1.00 83.25 99 GLY A N 1
ATOM 753 C CA . GLY A 1 99 ? -3.236 7.784 -2.947 1.00 83.25 99 GLY A CA 1
ATOM 754 C C . GLY A 1 99 ? -3.403 9.090 -3.720 1.00 83.25 99 GLY A C 1
ATOM 755 O O . GLY A 1 99 ? -3.290 9.082 -4.942 1.00 83.25 99 GLY A O 1
ATOM 756 N N . LEU A 1 100 ? -3.595 10.218 -3.026 1.00 86.00 100 LEU A N 1
ATOM 757 C CA . LEU A 1 100 ? -3.626 11.548 -3.646 1.00 86.00 100 LEU A CA 1
ATOM 758 C C . LEU A 1 100 ? -2.301 11.882 -4.327 1.00 86.00 100 LEU A C 1
ATOM 760 O O . LEU A 1 100 ? -2.308 12.362 -5.454 1.00 86.00 100 LEU A O 1
ATOM 764 N N . PHE A 1 101 ? -1.178 11.592 -3.671 1.00 84.81 101 PHE A N 1
ATOM 765 C CA . PHE A 1 101 ? 0.149 11.774 -4.248 1.00 84.81 101 PHE A CA 1
ATOM 766 C C . PHE A 1 101 ? 0.322 10.933 -5.517 1.00 84.81 101 PHE A C 1
ATOM 768 O O . PHE A 1 101 ? 0.729 11.460 -6.549 1.00 84.81 101 PHE A O 1
ATOM 775 N N . SER A 1 102 ? -0.057 9.652 -5.473 1.00 80.25 102 SER A N 1
ATOM 776 C CA . SER A 1 102 ? -0.010 8.774 -6.645 1.00 80.25 102 SER A CA 1
ATOM 777 C C . SER A 1 102 ? -0.891 9.292 -7.783 1.00 80.25 102 SER A C 1
ATOM 779 O O . SER A 1 102 ? -0.487 9.241 -8.940 1.00 80.25 102 SER A O 1
ATOM 781 N N . LEU A 1 103 ? -2.088 9.791 -7.473 1.00 80.94 103 LEU A N 1
ATOM 782 C CA . LEU A 1 103 ? -3.026 10.311 -8.465 1.00 80.94 103 LEU A CA 1
ATOM 783 C C . LEU A 1 103 ? -2.513 11.619 -9.081 1.00 80.94 103 LEU A C 1
ATOM 785 O O . LEU A 1 103 ? -2.544 11.774 -10.298 1.00 80.94 103 LEU A O 1
ATOM 789 N N . PHE A 1 104 ? -1.983 12.528 -8.262 1.00 83.19 104 PHE A N 1
ATOM 790 C CA . PHE A 1 104 ? -1.367 13.771 -8.723 1.00 83.19 104 PHE A CA 1
ATOM 791 C C . PHE A 1 104 ? -0.153 13.508 -9.617 1.00 83.19 104 PHE A C 1
ATOM 793 O O . PHE A 1 104 ? -0.004 14.153 -10.652 1.00 83.19 104 PHE A O 1
ATOM 800 N N . PHE A 1 105 ? 0.684 12.537 -9.247 1.00 75.62 105 PHE A N 1
ATOM 801 C CA . PHE A 1 105 ? 1.829 12.125 -10.052 1.00 75.62 105 PHE A CA 1
ATOM 802 C C . PHE A 1 105 ? 1.398 11.609 -11.429 1.00 75.62 105 PHE A C 1
ATOM 804 O O . PHE A 1 105 ? 1.981 12.010 -12.427 1.00 75.62 105 PHE A O 1
ATOM 811 N N . ILE A 1 106 ? 0.346 10.784 -11.495 1.00 74.19 106 ILE A N 1
ATOM 812 C CA . ILE A 1 106 ? -0.195 10.278 -12.767 1.00 74.19 106 ILE A CA 1
ATOM 813 C C . ILE A 1 106 ? -0.773 11.410 -13.626 1.00 74.19 106 ILE A C 1
ATOM 815 O O . ILE A 1 106 ? -0.568 11.407 -14.830 1.00 74.19 106 ILE A O 1
ATOM 819 N N . ILE A 1 107 ? -1.491 12.368 -13.029 1.00 80.12 107 ILE A N 1
ATOM 820 C CA . ILE A 1 107 ? -2.061 13.515 -13.763 1.00 80.12 107 ILE A CA 1
ATOM 821 C C . ILE A 1 107 ? -0.973 14.465 -14.280 1.00 80.12 107 ILE A C 1
ATOM 823 O O . ILE A 1 107 ? -1.176 15.135 -15.287 1.00 80.12 107 ILE A O 1
ATOM 827 N N . SER A 1 108 ? 0.148 14.565 -13.568 1.00 73.31 108 SER A N 1
ATOM 828 C CA . SER A 1 108 ? 1.250 15.466 -13.925 1.00 73.31 108 SER A CA 1
ATOM 829 C C . SER A 1 108 ? 2.203 14.883 -14.976 1.00 73.31 108 SER A C 1
ATOM 831 O O . SER A 1 108 ? 3.111 15.597 -15.402 1.00 73.31 108 SER A O 1
ATOM 833 N N . LEU A 1 109 ? 2.039 13.604 -15.332 1.00 61.62 109 LEU A N 1
ATOM 834 C CA . LEU A 1 109 ? 2.823 12.885 -16.338 1.00 61.62 109 LEU A CA 1
ATOM 835 C C . LEU A 1 109 ? 2.256 13.127 -17.744 1.00 61.62 109 LEU A C 1
ATOM 837 O O . LEU A 1 109 ? 3.075 13.320 -18.668 1.00 61.62 109 LEU A O 1
#

pLDDT: mean 76.84, std 13.84, range [36.56, 89.88]

Secondary structure (DSSP, 8-state):
-----------------HHHHHHHHHHHHHHHHHHHHHHHHHHHTT-----THHHHHHHHHHHHHHHHHHHHHHHHHHHHHHH-HHHHHHHHHHHHHHHHHHHHHHHT-

Sequence (109 aa):
MKINNDLSTSSFKPRTPIGLIICYLVLGLPASLGIGSLIAQLLTFNISNFEGGSGYAWIWIFIIVSSVTYLACLIILPILLKKYVQALSTLVVIFGILGLFSLFFIISL

Foldseek 3Di:
DDDDPPPPPVPPPVPQPVVLLVLLLVLQLLLLLLVLVVVLCVVCVPPPDCDDPNVVVSVVSSVVSSVVSSVVSVVVSVVCSVPPVVVSVVSSVVSVVSSVVSVVVVVVD

Organism: Acinetobacter baumannii (NCBI:txid470)